Protein AF-A0A7X1ZMM9-F1 (afdb_monomer_lite)

Foldseek 3Di:
DQDDDCVVDPDPVVRVVVSVVSCVVVCVVVVCVVPVDDDDPVRVVVVVVVVVVVVVVVVVVVVVVVVVVVD

Radius of gyration: 19.34 Å; chains: 1; bounding box: 52×19×43 Å

Sequence (71 aa):
MVTIKVDDYNSFSQALKYFKTKCQQSGLSSDVKRHQEYEKPTERKRKKRLRAIRRQRRNMLKLERKQLRNY

pLDDT: mean 90.51, std 6.73, range [53.53, 97.5]

Secondary structure (DSSP, 8-state):
-----STTSS-HHHHHHHHHHHHHHTTHHHHHHHHSS---HHHHHHHHHHHHHHHHHHHHHHHHHHHHHT-

Structure (mmCIF, N/CA/C/O backbone):
data_AF-A0A7X1ZMM9-F1
#
_entry.id   AF-A0A7X1ZMM9-F1
#
loop_
_atom_site.group_PDB
_atom_site.id
_atom_site.type_symbol
_atom_site.label_atom_id
_atom_site.label_alt_id
_atom_site.label_comp_id
_atom_site.label_asym_id
_atom_site.label_entity_id
_atom_site.label_seq_id
_atom_site.pdbx_PDB_ins_code
_atom_site.Cartn_x
_atom_site.Cartn_y
_atom_site.Cartn_z
_atom_site.occupancy
_atom_site.B_iso_or_equiv
_atom_site.auth_seq_id
_atom_site.auth_comp_id
_atom_site.auth_asym_id
_atom_site.auth_atom_id
_atom_site.pdbx_PDB_model_num
ATOM 1 N N . MET A 1 1 ? -15.650 -4.770 -2.398 1.00 70.75 1 MET A N 1
ATOM 2 C CA . MET A 1 1 ? -16.505 -3.810 -1.667 1.00 70.75 1 MET A CA 1
ATOM 3 C C . MET A 1 1 ? -16.177 -3.936 -0.187 1.00 70.75 1 MET A C 1
ATOM 5 O O . MET A 1 1 ? -16.010 -5.059 0.269 1.00 70.75 1 MET A O 1
ATOM 9 N N . VAL A 1 2 ? -15.973 -2.827 0.527 1.00 85.50 2 VAL A N 1
ATOM 10 C CA . VAL A 1 2 ? -15.662 -2.850 1.967 1.00 85.50 2 VAL A CA 1
ATOM 11 C C . VAL A 1 2 ? -16.965 -2.652 2.731 1.00 85.50 2 VAL A C 1
ATOM 13 O O . VAL A 1 2 ? -17.638 -1.650 2.518 1.00 85.50 2 VAL A O 1
ATOM 16 N N . THR A 1 3 ? -17.319 -3.599 3.594 1.00 87.56 3 THR A N 1
ATOM 17 C CA . THR A 1 3 ? -18.554 -3.577 4.390 1.00 87.56 3 THR A CA 1
ATOM 18 C C . THR A 1 3 ? -18.239 -3.923 5.836 1.00 87.56 3 THR A C 1
ATOM 20 O O . THR A 1 3 ? -17.428 -4.814 6.089 1.00 87.56 3 THR A O 1
ATOM 23 N N . ILE A 1 4 ? -18.877 -3.230 6.776 1.00 88.25 4 ILE A N 1
ATOM 24 C CA . ILE A 1 4 ? -18.772 -3.489 8.215 1.00 88.25 4 ILE A CA 1
ATOM 25 C C . ILE A 1 4 ? -20.178 -3.464 8.801 1.00 88.25 4 ILE A C 1
ATOM 27 O O . ILE A 1 4 ? -20.976 -2.604 8.430 1.00 88.25 4 ILE A O 1
ATOM 31 N N . LYS A 1 5 ? -20.468 -4.408 9.698 1.00 89.69 5 LYS A N 1
ATOM 32 C CA . LYS A 1 5 ? -21.686 -4.397 10.506 1.00 89.69 5 LYS A CA 1
ATOM 33 C C . LYS A 1 5 ? -21.446 -3.532 11.738 1.00 89.69 5 LYS A C 1
ATOM 35 O O . LYS A 1 5 ? -20.405 -3.648 12.377 1.00 89.69 5 LYS A O 1
ATOM 40 N N . VAL A 1 6 ? -22.376 -2.626 12.022 1.00 87.31 6 VAL A N 1
ATOM 41 C CA . VAL A 1 6 ? -22.222 -1.642 13.105 1.00 87.31 6 VAL A CA 1
ATOM 42 C C . VAL A 1 6 ? -22.496 -2.273 14.473 1.00 87.31 6 VAL A C 1
ATOM 44 O O . VAL A 1 6 ? -21.802 -1.923 15.420 1.00 87.31 6 VAL A O 1
ATOM 47 N N . ASP A 1 7 ? -23.402 -3.253 14.547 1.00 86.19 7 ASP A N 1
ATOM 48 C CA . ASP A 1 7 ? -23.784 -3.949 15.790 1.00 86.19 7 ASP A CA 1
ATOM 49 C C . ASP A 1 7 ? -22.641 -4.732 16.448 1.00 86.19 7 ASP A C 1
ATOM 51 O O . ASP A 1 7 ? -22.662 -4.966 17.652 1.00 86.19 7 ASP A O 1
ATOM 55 N N . ASP A 1 8 ? -21.604 -5.088 15.685 1.00 85.50 8 ASP A N 1
ATOM 56 C CA . ASP A 1 8 ? -20.420 -5.774 16.213 1.00 85.50 8 ASP A CA 1
ATOM 57 C C . ASP A 1 8 ? -19.528 -4.837 17.064 1.00 85.50 8 ASP A C 1
ATOM 59 O O . ASP A 1 8 ? -18.529 -5.275 17.640 1.00 85.50 8 ASP A O 1
ATOM 63 N N . TYR A 1 9 ? -19.845 -3.536 17.133 1.00 85.94 9 TYR A N 1
ATOM 64 C CA . TYR A 1 9 ? -19.059 -2.522 17.835 1.00 85.94 9 TYR A CA 1
ATOM 65 C C . TYR A 1 9 ? -19.889 -1.772 18.877 1.00 85.94 9 TYR A C 1
ATOM 67 O O . TYR A 1 9 ? -20.982 -1.291 18.606 1.00 85.94 9 TYR A O 1
ATOM 75 N N . ASN A 1 10 ? -19.286 -1.541 20.046 1.00 83.62 10 ASN A N 1
ATOM 76 C CA . ASN A 1 10 ? -19.917 -0.826 21.163 1.00 83.62 10 ASN A CA 1
ATOM 77 C C . ASN A 1 10 ? -20.259 0.648 20.855 1.00 83.62 10 ASN A C 1
ATOM 79 O O . ASN A 1 10 ? -21.023 1.271 21.586 1.00 83.62 10 ASN A O 1
ATOM 83 N N . SER A 1 11 ? -19.662 1.250 19.816 1.00 90.25 11 SER A N 1
ATOM 84 C CA . SER A 1 11 ? -19.903 2.646 19.431 1.00 90.25 11 SER A CA 1
ATOM 85 C C . SER A 1 11 ? -19.745 2.871 17.925 1.00 90.25 11 SER A C 1
ATOM 87 O O . SER A 1 11 ? -18.810 2.364 17.299 1.00 90.25 11 SER A O 1
ATOM 89 N N . PHE A 1 12 ? -20.588 3.740 17.355 1.00 89.00 12 PHE A N 1
ATOM 90 C CA . PHE A 1 12 ? -20.516 4.151 15.948 1.00 89.00 12 PHE A CA 1
ATOM 91 C C . PHE A 1 12 ? -19.145 4.726 15.562 1.00 89.00 12 PHE A C 1
ATOM 93 O O . PHE A 1 12 ? -18.605 4.416 14.499 1.00 89.00 12 PHE A O 1
ATOM 100 N N . SER A 1 13 ? -18.540 5.528 16.444 1.00 90.56 13 SER A N 1
ATOM 101 C CA . SER A 1 13 ? -17.214 6.114 16.202 1.00 90.56 13 SER A CA 1
ATOM 102 C C . SER A 1 13 ? -16.142 5.029 16.013 1.00 90.56 13 SER A C 1
ATOM 104 O O . SER A 1 13 ? -15.266 5.139 15.147 1.00 90.56 13 SER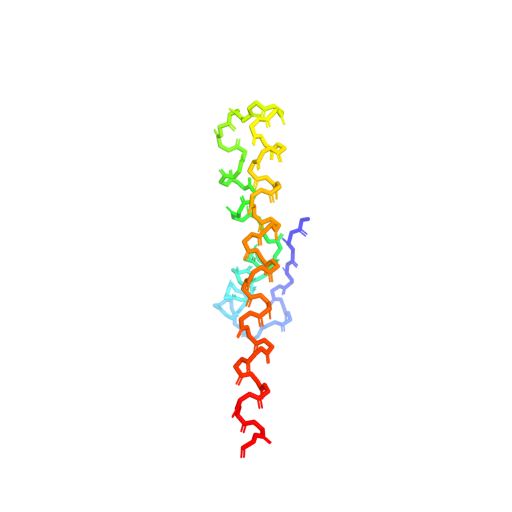 A O 1
ATOM 106 N N . GLN A 1 14 ? -16.255 3.928 16.762 1.00 92.12 14 GLN A N 1
ATOM 107 C CA . GLN A 1 14 ? -15.349 2.787 16.662 1.00 92.12 14 GLN A CA 1
ATOM 108 C C . GLN A 1 14 ? -15.543 2.025 15.345 1.00 92.12 14 GLN A C 1
ATOM 110 O O . GLN A 1 14 ? -14.557 1.751 14.652 1.00 92.12 14 GLN A O 1
ATOM 115 N N . ALA A 1 15 ? -16.794 1.766 14.952 1.00 92.31 15 ALA A N 1
ATOM 116 C CA . ALA A 1 15 ? -17.121 1.151 13.665 1.00 92.31 15 ALA A CA 1
ATOM 117 C C . ALA A 1 15 ? -16.608 1.999 12.484 1.00 92.31 15 ALA A C 1
ATOM 119 O O . ALA A 1 15 ? -15.975 1.479 11.560 1.00 92.31 15 ALA A O 1
ATOM 120 N N . LEU A 1 16 ? -16.779 3.326 12.543 1.00 92.00 16 LEU A N 1
ATOM 121 C CA . LEU A 1 16 ? -16.309 4.254 11.510 1.00 92.00 16 LEU A CA 1
ATOM 122 C C . LEU A 1 16 ? -14.780 4.272 11.395 1.00 92.00 16 LEU A C 1
ATOM 124 O O . LEU A 1 16 ? -14.233 4.288 10.288 1.00 92.00 16 LEU A O 1
ATOM 128 N N . LYS A 1 17 ? -14.069 4.258 12.528 1.00 91.94 17 LYS A N 1
ATOM 129 C CA . LYS A 1 17 ? -12.604 4.162 12.537 1.00 91.94 17 LYS A CA 1
ATOM 130 C C . LYS A 1 17 ? -12.145 2.864 11.874 1.00 91.94 17 LYS A C 1
ATOM 132 O O . LYS A 1 17 ? -11.238 2.895 11.041 1.00 91.94 17 LYS A O 1
ATOM 137 N N . TYR A 1 18 ? -12.792 1.745 12.193 1.00 91.50 18 TYR A N 1
ATOM 138 C CA . TYR A 1 18 ? -12.475 0.457 11.583 1.00 91.50 18 TYR A CA 1
ATOM 139 C C . TYR A 1 18 ? -12.763 0.452 10.074 1.00 91.50 18 TYR A C 1
ATOM 141 O O . TYR A 1 18 ? -11.936 -0.022 9.293 1.00 91.50 18 TYR A O 1
ATOM 149 N N . PHE A 1 19 ? -13.860 1.080 9.639 1.00 91.81 19 PHE A N 1
ATOM 150 C CA . PHE A 1 19 ? -14.192 1.252 8.221 1.00 91.81 19 PHE A CA 1
ATOM 151 C C . PHE A 1 19 ? -13.145 2.040 7.456 1.00 91.81 19 PHE A C 1
ATOM 153 O O . PHE A 1 19 ? -12.679 1.586 6.411 1.00 91.81 19 PHE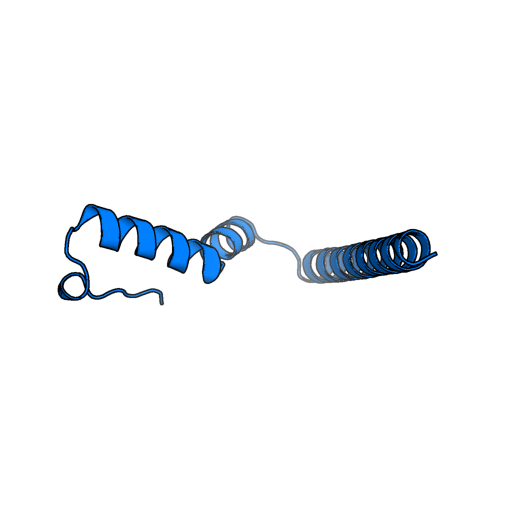 A O 1
ATOM 160 N N . LYS A 1 20 ? -12.696 3.173 7.998 1.00 91.50 20 LYS A N 1
ATOM 161 C CA . LYS A 1 20 ? -11.624 3.964 7.382 1.00 91.50 20 LYS A CA 1
ATOM 162 C C . LYS A 1 20 ? -10.346 3.137 7.220 1.00 91.50 20 LYS A C 1
ATOM 164 O O . LYS A 1 20 ? -9.763 3.127 6.135 1.00 91.50 20 LYS A O 1
ATOM 169 N N . THR A 1 21 ? -9.966 2.373 8.246 1.00 92.00 21 THR A N 1
ATOM 170 C CA . THR A 1 21 ? -8.812 1.463 8.182 1.00 92.00 21 THR A CA 1
ATOM 171 C C . THR A 1 21 ? -9.003 0.370 7.132 1.00 92.00 21 THR A C 1
ATOM 173 O O . THR A 1 21 ? -8.090 0.117 6.349 1.00 92.00 21 THR A O 1
ATOM 176 N N . LYS A 1 22 ? -10.184 -0.255 7.049 1.00 92.12 22 LYS A N 1
ATOM 177 C CA . LYS A 1 22 ? -10.479 -1.285 6.041 1.00 92.12 22 LYS A CA 1
ATOM 178 C C . LYS A 1 22 ? -10.472 -0.729 4.619 1.00 92.12 22 LYS A C 1
ATOM 180 O O . LYS A 1 22 ? -9.898 -1.358 3.732 1.00 92.12 22 LYS A O 1
ATOM 185 N N . CYS A 1 23 ? -11.011 0.468 4.398 1.00 91.69 23 CYS A N 1
ATOM 186 C CA . CYS A 1 23 ? -10.922 1.174 3.120 1.00 91.69 23 CYS A CA 1
ATOM 187 C C . CYS A 1 23 ? -9.466 1.456 2.733 1.00 91.69 23 CYS A C 1
ATOM 189 O O . CYS A 1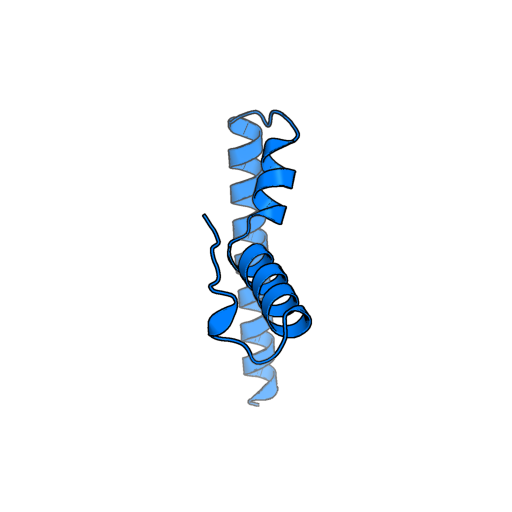 23 ? -9.074 1.214 1.590 1.00 91.69 23 CYS A O 1
ATOM 191 N N . GLN A 1 24 ? -8.635 1.880 3.686 1.00 90.81 24 GLN A N 1
ATOM 192 C CA . GLN A 1 24 ? -7.208 2.089 3.448 1.00 90.81 24 GLN A CA 1
ATOM 193 C C . GLN A 1 24 ? -6.471 0.775 3.147 1.00 90.81 24 GLN A C 1
ATOM 195 O O . GLN A 1 24 ? -5.697 0.717 2.192 1.00 90.81 24 GLN A O 1
ATOM 200 N N . GLN A 1 25 ? -6.744 -0.287 3.908 1.00 90.69 25 GLN A N 1
ATOM 201 C CA . GLN A 1 25 ? -6.147 -1.611 3.719 1.00 90.69 25 GLN A CA 1
ATOM 202 C C . GLN A 1 25 ? -6.542 -2.234 2.375 1.00 90.69 25 GLN A C 1
ATOM 204 O O . GLN A 1 25 ? -5.707 -2.850 1.718 1.00 90.69 25 GLN A O 1
ATOM 209 N N . SER A 1 26 ? -7.790 -2.032 1.942 1.00 91.38 26 SER A N 1
ATOM 210 C CA . SER A 1 26 ? -8.278 -2.496 0.638 1.00 91.38 26 SER A CA 1
ATOM 211 C C . SER A 1 26 ? -7.614 -1.789 -0.547 1.00 91.38 26 SER A C 1
ATOM 213 O O . SER A 1 26 ? -7.750 -2.238 -1.678 1.00 91.38 26 SER A O 1
ATOM 215 N N . GLY A 1 27 ? -6.901 -0.682 -0.308 1.00 88.88 27 GLY A N 1
ATOM 216 C CA . GLY A 1 27 ? -6.264 0.099 -1.363 1.00 88.88 27 GLY A CA 1
ATOM 217 C C . GLY A 1 27 ? -7.228 0.982 -2.157 1.00 88.88 27 GLY A C 1
ATOM 218 O O . GLY A 1 27 ? -6.778 1.644 -3.090 1.00 88.88 27 GLY A O 1
ATOM 219 N N . LEU A 1 28 ? -8.505 1.069 -1.760 1.00 89.50 28 LEU A N 1
ATOM 220 C CA . LEU A 1 28 ? -9.548 1.825 -2.463 1.00 89.50 28 LEU A CA 1
ATOM 221 C C . LEU A 1 28 ? -9.120 3.266 -2.777 1.00 89.50 28 LEU A C 1
ATOM 223 O O . LEU A 1 28 ? -9.243 3.725 -3.907 1.00 89.50 28 LEU A O 1
ATOM 227 N N . SER A 1 29 ? -8.535 3.970 -1.805 1.00 86.50 29 SER A N 1
ATOM 228 C CA . SER A 1 29 ? -8.051 5.345 -1.998 1.00 86.50 29 SER A CA 1
ATOM 229 C C . SER A 1 29 ? -6.895 5.450 -3.002 1.00 86.50 29 SER A C 1
ATOM 231 O O . SER A 1 29 ? -6.762 6.458 -3.695 1.00 86.50 29 SER A O 1
ATOM 233 N N . SER A 1 30 ? -6.057 4.416 -3.102 1.00 89.12 30 SER A N 1
ATOM 234 C CA . SER A 1 30 ? -4.968 4.351 -4.083 1.00 89.12 30 SER A CA 1
ATOM 235 C C . SER A 1 30 ? -5.479 4.028 -5.481 1.00 89.12 30 SER A C 1
ATOM 237 O O . SER A 1 30 ? -4.907 4.507 -6.460 1.00 89.12 30 SER A O 1
ATOM 239 N N . ASP A 1 31 ? -6.538 3.229 -5.579 1.00 89.69 31 ASP A N 1
ATOM 240 C CA . ASP A 1 31 ? -7.170 2.907 -6.851 1.00 89.69 31 ASP A CA 1
ATOM 241 C C . ASP A 1 31 ? -7.959 4.094 -7.393 1.00 89.69 31 ASP A C 1
ATOM 243 O O . ASP A 1 31 ? -7.806 4.401 -8.570 1.00 89.69 31 ASP A O 1
ATOM 247 N N . VAL A 1 32 ? -8.689 4.837 -6.555 1.00 91.25 32 VAL A N 1
ATOM 248 C CA . VAL A 1 32 ? -9.326 6.102 -6.968 1.00 91.25 32 VAL A CA 1
ATOM 249 C C . VAL A 1 32 ? -8.284 7.041 -7.575 1.00 91.25 32 VAL A C 1
ATOM 251 O O . VAL A 1 32 ? -8.426 7.451 -8.720 1.00 91.25 32 VAL A O 1
ATOM 254 N N . LYS A 1 33 ? -7.169 7.285 -6.874 1.00 89.62 33 LYS A N 1
ATOM 255 C CA . LYS A 1 33 ? -6.074 8.129 -7.386 1.00 89.62 33 LYS A CA 1
ATOM 256 C C . LYS A 1 33 ? -5.446 7.612 -8.680 1.00 89.62 33 LYS A C 1
ATOM 258 O O . LYS A 1 33 ? -4.957 8.396 -9.480 1.00 89.62 33 LYS A O 1
ATOM 263 N N . ARG A 1 34 ? -5.407 6.294 -8.887 1.00 88.19 34 ARG A N 1
ATOM 264 C CA . ARG A 1 34 ? -4.831 5.699 -10.101 1.00 88.19 34 ARG A CA 1
ATOM 265 C C . ARG A 1 34 ? -5.740 5.859 -11.317 1.00 88.19 34 ARG A C 1
ATOM 267 O O . ARG A 1 34 ? -5.218 5.915 -12.422 1.00 88.19 34 ARG A O 1
ATOM 274 N N . HIS A 1 35 ? -7.054 5.884 -11.112 1.00 89.06 35 HIS A N 1
ATOM 275 C CA . HIS A 1 35 ? -8.047 5.958 -12.186 1.00 89.06 35 HIS A CA 1
ATOM 276 C C . HIS A 1 35 ? -8.608 7.371 -12.402 1.00 89.06 35 HIS A C 1
ATOM 278 O O . HIS A 1 35 ? -9.477 7.540 -13.247 1.00 89.06 35 HIS A O 1
ATOM 284 N N . GLN A 1 36 ? -8.123 8.377 -11.664 1.00 91.56 36 GLN A N 1
ATOM 285 C CA . GLN A 1 36 ? -8.503 9.782 -11.862 1.00 91.56 36 GLN A CA 1
ATOM 286 C C . GLN A 1 36 ? -8.142 10.306 -13.258 1.00 91.56 36 GLN A C 1
ATOM 288 O O . GLN A 1 36 ? -8.845 11.158 -13.788 1.00 91.56 36 GLN A O 1
ATOM 293 N N . GLU A 1 37 ? -7.074 9.784 -13.858 1.00 92.00 37 GLU A N 1
ATOM 294 C CA . GLU A 1 37 ? -6.575 10.202 -15.166 1.00 92.00 37 GLU A CA 1
ATOM 295 C C . GLU A 1 37 ? -6.314 8.978 -16.048 1.00 92.00 37 GLU A C 1
ATOM 297 O O . GLU A 1 37 ? -5.958 7.897 -15.562 1.00 92.00 37 GLU A O 1
ATOM 302 N N . TYR A 1 38 ? -6.452 9.147 -17.365 1.00 93.69 38 TYR A N 1
ATOM 303 C CA . TYR A 1 38 ? -6.043 8.113 -18.308 1.00 93.69 38 TYR A CA 1
ATOM 304 C C . TYR A 1 38 ? -4.516 8.015 -18.354 1.00 93.69 38 TYR A C 1
ATOM 306 O O . TYR A 1 38 ? -3.823 8.919 -18.814 1.00 93.69 38 TYR A O 1
ATOM 314 N N . GLU A 1 39 ? -3.988 6.872 -17.927 1.00 91.25 39 GLU A N 1
ATOM 315 C CA . GLU A 1 39 ? -2.582 6.532 -18.096 1.00 91.25 39 GLU A CA 1
ATOM 316 C C . GLU A 1 39 ? -2.418 5.600 -19.301 1.00 91.25 39 GLU A C 1
ATOM 318 O O . GLU A 1 39 ? -2.977 4.496 -19.327 1.00 91.25 39 GLU A O 1
ATOM 323 N N . LYS A 1 40 ? -1.601 6.007 -20.282 1.00 96.00 40 LYS A N 1
ATOM 324 C CA . LYS A 1 40 ? -1.308 5.172 -21.454 1.00 96.00 40 LYS A CA 1
ATOM 325 C C . LYS A 1 40 ? -0.758 3.807 -21.010 1.00 96.00 40 LYS A C 1
ATOM 327 O O . LYS A 1 40 ? 0.053 3.729 -20.079 1.00 96.00 40 LYS A O 1
ATOM 332 N N . PRO A 1 41 ? -1.109 2.700 -21.693 1.00 95.00 41 PRO A N 1
ATOM 333 C CA . PRO A 1 41 ? -0.705 1.356 -21.273 1.00 95.00 41 PRO A CA 1
ATOM 334 C C . PRO A 1 41 ? 0.820 1.176 -21.220 1.00 95.00 41 PRO A C 1
ATOM 336 O O . PRO A 1 41 ? 1.337 0.453 -20.362 1.00 95.00 41 PRO A O 1
ATOM 339 N N . THR A 1 42 ? 1.559 1.851 -22.101 1.00 95.81 42 THR A N 1
ATOM 340 C CA . THR A 1 42 ? 3.029 1.874 -22.120 1.00 95.81 42 THR A CA 1
ATOM 341 C C . THR A 1 42 ? 3.608 2.563 -20.884 1.00 95.81 42 THR A C 1
ATOM 343 O O . THR A 1 42 ? 4.517 2.027 -20.243 1.00 95.81 42 THR A O 1
ATOM 346 N N . GLU A 1 43 ? 3.044 3.700 -20.486 1.00 94.62 43 GLU A N 1
ATOM 347 C CA . GLU A 1 43 ? 3.454 4.453 -19.299 1.00 94.62 43 GLU A CA 1
ATOM 348 C C . GLU A 1 43 ? 3.150 3.682 -18.018 1.00 94.62 43 GLU A C 1
ATOM 350 O O . GLU A 1 43 ? 4.034 3.526 -17.169 1.00 94.62 43 GLU A O 1
ATOM 355 N N . ARG A 1 44 ? 1.961 3.075 -17.928 1.00 93.06 44 ARG A N 1
ATOM 356 C CA . ARG A 1 44 ? 1.582 2.195 -16.816 1.00 93.06 44 ARG A CA 1
ATOM 357 C C . ARG A 1 44 ? 2.566 1.032 -16.660 1.00 93.06 44 ARG A C 1
ATOM 359 O O . ARG A 1 44 ? 3.026 0.744 -15.548 1.00 93.06 44 ARG A O 1
ATOM 366 N N . LYS A 1 45 ? 2.946 0.377 -17.768 1.00 95.25 45 LYS A N 1
ATOM 367 C CA . LYS A 1 45 ? 3.964 -0.696 -17.783 1.00 95.25 45 LYS A CA 1
ATOM 368 C C . LYS A 1 45 ? 5.334 -0.179 -17.325 1.00 95.25 45 LYS A C 1
ATOM 370 O O . LYS A 1 45 ? 5.966 -0.809 -16.471 1.00 95.25 45 LYS A O 1
ATOM 375 N N . ARG A 1 46 ? 5.770 0.986 -17.820 1.00 96.38 46 ARG A N 1
ATOM 376 C CA . ARG A 1 46 ? 7.038 1.628 -17.428 1.00 96.38 46 ARG A CA 1
ATOM 377 C C . ARG A 1 46 ? 7.062 1.966 -15.934 1.00 96.38 46 ARG A C 1
ATOM 379 O O . ARG A 1 46 ? 8.002 1.570 -15.240 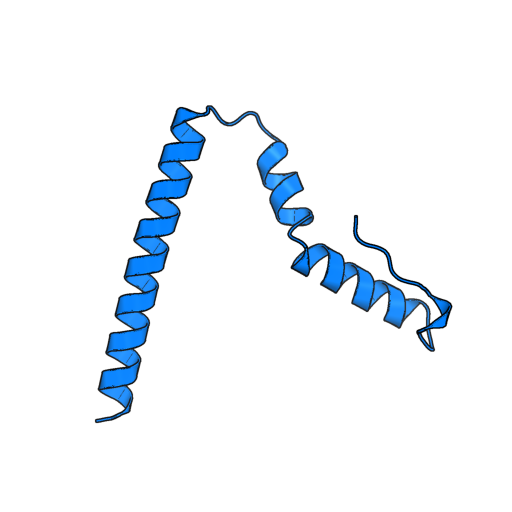1.00 96.38 46 ARG A O 1
ATOM 386 N N . LYS A 1 47 ? 6.021 2.617 -15.398 1.00 93.81 47 LYS A N 1
ATOM 387 C CA . LYS A 1 47 ? 5.918 2.940 -13.962 1.00 93.81 47 LYS A CA 1
ATOM 388 C C . LYS A 1 47 ? 5.900 1.675 -13.101 1.00 93.81 47 LYS A C 1
ATOM 390 O O . LYS A 1 47 ? 6.577 1.648 -12.071 1.00 93.81 47 LYS A O 1
ATOM 395 N N . LYS A 1 48 ? 5.202 0.609 -13.519 1.00 94.19 48 LYS A N 1
ATOM 396 C CA . LYS A 1 48 ? 5.202 -0.688 -12.814 1.00 94.19 48 LYS A CA 1
ATOM 397 C C . LYS A 1 48 ? 6.613 -1.283 -12.722 1.00 94.19 48 LYS A C 1
ATOM 399 O O . LYS A 1 48 ? 7.028 -1.661 -11.626 1.00 94.19 48 LYS A O 1
ATOM 404 N N . ARG A 1 49 ? 7.372 -1.300 -13.826 1.00 96.81 49 ARG A N 1
ATOM 405 C CA . ARG A 1 49 ? 8.761 -1.801 -13.856 1.00 96.81 49 ARG A CA 1
ATOM 406 C C . ARG A 1 49 ? 9.680 -0.984 -12.943 1.00 96.81 49 ARG A C 1
ATOM 408 O O . ARG A 1 49 ? 10.374 -1.551 -12.105 1.00 96.81 49 ARG A O 1
ATOM 415 N N . LEU A 1 50 ? 9.625 0.346 -13.029 1.00 97.19 50 LEU A N 1
ATOM 416 C CA . LEU A 1 50 ? 10.433 1.231 -12.180 1.00 97.19 50 LEU A CA 1
ATOM 417 C C . LEU A 1 50 ? 10.117 1.063 -10.685 1.00 97.19 50 LEU A C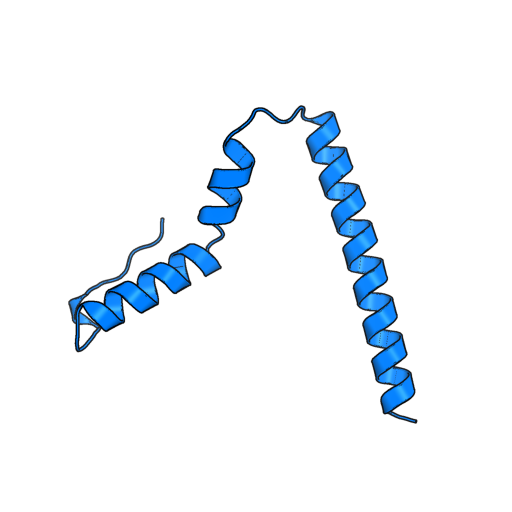 1
ATOM 419 O O . LEU A 1 50 ? 11.024 1.073 -9.852 1.00 97.19 50 LEU A O 1
ATOM 423 N N . ARG A 1 51 ? 8.840 0.884 -10.320 1.00 95.75 51 ARG A N 1
ATOM 424 C CA . ARG A 1 51 ? 8.433 0.598 -8.933 1.00 95.75 51 ARG A CA 1
ATOM 425 C C . ARG A 1 51 ? 8.991 -0.740 -8.437 1.00 95.75 51 ARG A C 1
ATOM 427 O O . ARG A 1 51 ? 9.419 -0.807 -7.286 1.00 95.75 51 ARG A O 1
ATOM 434 N N . ALA A 1 52 ? 9.024 -1.770 -9.286 1.00 96.56 52 ALA A N 1
ATOM 435 C CA . ALA A 1 52 ? 9.595 -3.074 -8.947 1.00 96.56 52 ALA A CA 1
ATOM 436 C C . ALA A 1 52 ? 11.108 -2.990 -8.683 1.00 96.56 52 ALA A C 1
ATOM 438 O O . ALA A 1 52 ? 11.556 -3.427 -7.625 1.00 96.56 52 ALA A O 1
ATOM 439 N N . ILE A 1 53 ? 11.860 -2.327 -9.568 1.00 97.50 53 ILE A N 1
ATOM 440 C CA . ILE A 1 53 ? 13.310 -2.112 -9.411 1.00 97.50 53 ILE A CA 1
ATOM 441 C C . ILE A 1 53 ? 13.607 -1.355 -8.108 1.00 97.50 53 ILE A C 1
ATOM 443 O O . ILE A 1 53 ? 14.425 -1.783 -7.294 1.00 97.50 53 ILE A O 1
ATOM 447 N N . ARG A 1 54 ? 12.879 -0.259 -7.840 1.00 97.06 54 ARG A N 1
ATOM 448 C CA . ARG A 1 54 ? 13.025 0.500 -6.582 1.00 97.06 54 ARG A CA 1
ATOM 449 C C . ARG A 1 54 ? 12.707 -0.347 -5.349 1.00 97.06 54 ARG A C 1
ATOM 451 O O . ARG A 1 54 ? 13.352 -0.189 -4.316 1.00 97.06 54 ARG A O 1
ATOM 458 N N . ARG A 1 55 ? 11.710 -1.236 -5.422 1.00 96.25 55 ARG A N 1
ATOM 459 C CA . ARG A 1 55 ? 11.381 -2.165 -4.328 1.00 96.25 55 ARG A CA 1
ATOM 460 C C . ARG A 1 55 ? 12.512 -3.165 -4.089 1.00 96.25 55 ARG A C 1
ATOM 462 O O . ARG A 1 55 ? 12.896 -3.324 -2.937 1.00 96.25 55 ARG A O 1
ATOM 469 N N . GLN A 1 56 ? 13.056 -3.776 -5.140 1.00 96.56 56 GLN A N 1
ATOM 470 C CA . GLN A 1 56 ? 14.186 -4.704 -5.034 1.00 96.56 56 GLN A CA 1
ATOM 471 C C . GLN A 1 56 ? 15.404 -4.032 -4.395 1.00 96.56 56 GLN A C 1
ATOM 473 O O . GLN A 1 56 ? 15.903 -4.527 -3.388 1.00 96.56 56 GLN A O 1
ATOM 478 N N . ARG A 1 57 ? 15.793 -2.844 -4.879 1.00 96.94 57 ARG A N 1
ATOM 479 C CA . ARG A 1 57 ? 16.912 -2.077 -4.307 1.00 96.94 57 ARG A CA 1
ATOM 480 C C . ARG A 1 57 ? 16.712 -1.786 -2.817 1.00 96.94 57 ARG A C 1
ATOM 482 O O . ARG A 1 57 ? 17.617 -1.989 -2.020 1.00 96.94 57 ARG A O 1
ATOM 489 N N . ARG A 1 58 ? 15.509 -1.359 -2.413 1.00 96.12 58 ARG A N 1
ATOM 490 C CA . ARG A 1 58 ? 15.199 -1.121 -0.990 1.00 96.12 58 ARG A CA 1
ATOM 491 C C . ARG A 1 58 ? 15.263 -2.389 -0.144 1.00 96.12 58 ARG A C 1
ATOM 493 O O . ARG A 1 58 ? 15.641 -2.302 1.017 1.00 96.12 58 ARG A O 1
ATOM 500 N N . ASN A 1 59 ? 14.871 -3.538 -0.686 1.00 95.44 59 ASN A N 1
ATOM 501 C CA . ASN A 1 59 ? 14.943 -4.807 0.036 1.00 95.44 59 ASN A CA 1
ATOM 502 C C . ASN A 1 59 ? 16.395 -5.261 0.231 1.00 95.44 59 ASN A C 1
ATOM 504 O O . ASN A 1 59 ? 16.733 -5.694 1.326 1.00 95.44 59 ASN A O 1
ATOM 508 N N . MET A 1 60 ? 17.243 -5.097 -0.789 1.00 95.38 60 MET A N 1
ATOM 509 C CA . MET A 1 60 ? 18.677 -5.392 -0.706 1.00 95.38 60 MET A CA 1
ATOM 510 C C . MET A 1 60 ? 19.360 -4.543 0.371 1.00 95.38 60 MET A C 1
ATOM 512 O O . MET A 1 60 ? 19.940 -5.093 1.298 1.00 95.38 60 MET A O 1
ATOM 516 N N . LEU A 1 61 ? 19.146 -3.222 0.351 1.00 95.44 61 LEU A N 1
ATOM 517 C CA . LEU A 1 61 ? 19.686 -2.313 1.373 1.00 95.44 61 LEU A CA 1
ATOM 518 C C . LEU A 1 61 ? 19.219 -2.668 2.796 1.00 95.44 61 LEU A C 1
ATOM 520 O O . LEU A 1 61 ? 19.946 -2.491 3.770 1.00 95.44 61 LEU A O 1
ATOM 524 N N . LYS A 1 62 ? 17.979 -3.154 2.949 1.00 93.88 62 LYS A N 1
ATOM 525 C CA . LYS A 1 62 ? 17.474 -3.628 4.247 1.00 93.88 62 LYS A CA 1
ATOM 526 C C . LYS A 1 62 ? 18.167 -4.912 4.701 1.00 93.88 62 LYS A C 1
ATOM 528 O O . LYS A 1 62 ? 18.385 -5.066 5.899 1.00 93.88 62 LYS A O 1
ATOM 533 N N . LEU A 1 63 ? 18.467 -5.820 3.774 1.00 94.12 63 LEU A N 1
ATOM 534 C CA . LEU A 1 63 ? 19.174 -7.063 4.066 1.00 94.12 63 LEU A CA 1
ATOM 535 C C . LEU A 1 63 ? 20.612 -6.777 4.506 1.00 94.12 63 LEU A C 1
ATOM 537 O O . LEU A 1 63 ? 21.010 -7.256 5.561 1.00 94.12 63 LEU A O 1
ATOM 541 N N . GLU A 1 64 ? 21.329 -5.931 3.767 1.00 92.44 64 GLU A N 1
ATOM 542 C CA . GLU A 1 64 ? 22.683 -5.476 4.116 1.00 92.44 64 GLU A CA 1
ATOM 543 C C . GLU A 1 64 ? 22.711 -4.847 5.513 1.00 92.44 64 GLU A C 1
ATOM 545 O O . GLU A 1 64 ? 23.472 -5.267 6.377 1.00 92.44 64 GLU A O 1
ATOM 550 N N . ARG A 1 65 ? 21.791 -3.915 5.799 1.00 92.00 65 ARG A N 1
ATOM 551 C CA . ARG A 1 65 ? 21.648 -3.322 7.141 1.00 92.00 65 ARG A CA 1
ATOM 552 C C . ARG A 1 65 ? 21.398 -4.357 8.239 1.00 92.00 65 ARG A C 1
ATOM 554 O O . ARG A 1 65 ? 21.864 -4.174 9.358 1.00 92.00 65 ARG A O 1
ATOM 561 N N . LYS A 1 66 ? 20.635 -5.415 7.952 1.00 89.56 66 LYS A N 1
ATOM 562 C CA . LYS A 1 66 ? 20.363 -6.490 8.917 1.00 89.56 66 LYS A CA 1
ATOM 563 C C . LYS A 1 66 ? 21.608 -7.344 9.162 1.00 89.56 66 LYS A C 1
ATOM 565 O O . LYS A 1 66 ? 21.844 -7.720 10.301 1.00 89.56 66 LYS A O 1
ATOM 570 N N . GLN A 1 67 ? 22.381 -7.628 8.115 1.00 86.56 67 GLN A N 1
ATOM 571 C CA . GLN A 1 67 ? 23.649 -8.352 8.223 1.00 86.56 67 GLN A CA 1
ATOM 572 C C . GLN A 1 67 ? 24.661 -7.560 9.057 1.00 86.56 67 GLN A C 1
ATOM 574 O O . GLN A 1 67 ? 25.230 -8.120 9.982 1.00 86.56 67 GLN A O 1
ATOM 579 N N . LEU A 1 68 ? 24.783 -6.250 8.813 1.00 83.00 68 LEU A N 1
ATOM 580 C CA . LEU A 1 68 ? 25.661 -5.356 9.579 1.00 83.00 68 LEU A CA 1
ATOM 581 C C . LEU A 1 68 ? 25.260 -5.210 11.054 1.00 83.00 68 LEU A C 1
ATOM 583 O O . LEU A 1 68 ? 26.119 -4.985 11.886 1.00 83.00 68 LEU A O 1
ATOM 587 N N . ARG A 1 69 ? 23.967 -5.305 11.388 1.00 81.12 69 ARG A N 1
ATOM 588 C CA . ARG A 1 69 ? 23.486 -5.239 12.781 1.00 81.12 69 ARG A CA 1
ATOM 589 C C . ARG A 1 69 ? 23.757 -6.528 13.571 1.00 81.12 69 ARG A C 1
ATOM 591 O O . ARG A 1 69 ? 23.727 -6.502 14.795 1.00 81.12 69 ARG A O 1
ATOM 598 N N . ASN A 1 70 ? 23.904 -7.651 12.873 1.00 70.56 70 ASN A N 1
ATOM 599 C CA . ASN A 1 70 ? 24.094 -8.973 13.470 1.00 70.56 70 ASN A CA 1
ATOM 600 C C . ASN A 1 70 ? 25.579 -9.349 13.633 1.00 70.56 70 ASN A C 1
ATOM 602 O O . ASN A 1 70 ? 25.858 -10.470 14.052 1.00 70.56 70 ASN A O 1
ATOM 606 N N . TYR A 1 71 ? 26.489 -8.446 13.269 1.00 53.53 71 TYR A N 1
ATOM 607 C CA . TYR A 1 71 ? 27.930 -8.515 13.498 1.00 53.53 71 TYR A CA 1
ATOM 608 C C . TYR A 1 71 ? 28.295 -7.483 14.566 1.00 53.53 71 TYR A C 1
ATOM 610 O O . TYR A 1 71 ? 29.199 -7.777 15.3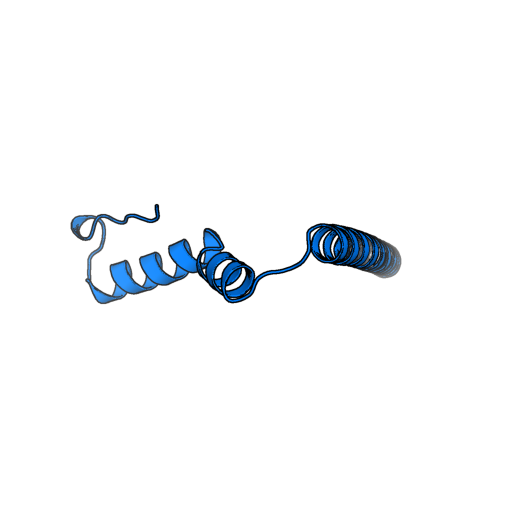72 1.00 53.53 71 TYR A O 1
#